Protein AF-A0ABC8K5U0-F1 (afdb_monomer)

pLDDT: mean 81.42, std 15.54, range [37.53, 97.19]

Radius of gyration: 20.58 Å; Cα contacts (8 Å, |Δi|>4): 47; chains: 1; bounding box: 59×32×40 Å

Nearest PDB structures (foldseek):
  5chs-assembly1_A  TM=2.382E-01  e=3.918E+00  Vesicular stomatitis Indiana virus

InterPro domains:
  IPR006966 Peroxin-3 [PTHR28080] (2-128)

Foldseek 3Di:
DDPDDPLPVVCVVDPPPDVPPPPDDDPDPVVVVVVVVVVVVSVVVVCCSPDPLNSVLVVVLVVQLVVVLVVVLVVVDVCVVPDDPVVVVVVVVVCVCQCPDDCVSNPSNVSSVPDPSNVVSVVVVVVPDDD

Organism: Eruca vesicaria subsp. sativa (NCBI:txid29727)

Sequence (131 aa):
MSTGSPHHWIDYLMLPQDPTTTPRDTTTNDDAATVSKLHLLITETREVLTSTEFTNVAEISLKSCTVALVEDMERETSLATGMQLAKLIPQIEKTVPEISAVPDKNRFLQLIRDLPQVQLFFTLLYSNMPL

Secondary structure (DSSP, 8-state):
---S-TTGGGGGTS----TT--------HHHHHHHHHHHHHHHHHHHHHHSHHHHHHHHHHHHHHHHHHHHHHHHHS-GGG---HHHHHHHHHHHHHHHTS-GGG-HHHHHHHT-HHHHHHHHHHHHTS--

Mean predicted aligned error: 9.6 Å

Structure (mmCIF, N/CA/C/O backbone):
data_AF-A0ABC8K5U0-F1
#
_entry.id   AF-A0ABC8K5U0-F1
#
loop_
_atom_site.group_PDB
_atom_site.id
_atom_site.type_symbol
_atom_site.label_atom_id
_atom_site.label_alt_id
_atom_site.label_comp_id
_atom_site.label_asym_id
_atom_site.label_entity_id
_atom_site.label_seq_id
_atom_site.pdbx_PDB_ins_code
_atom_site.Cartn_x
_atom_site.Cartn_y
_atom_site.Cartn_z
_atom_site.occupancy
_atom_site.B_iso_or_equiv
_atom_site.auth_seq_id
_atom_site.auth_comp_id
_atom_site.auth_asym_id
_atom_site.auth_atom_id
_atom_site.pdbx_PDB_model_num
ATOM 1 N N . MET A 1 1 ? -14.202 17.378 -6.016 1.00 37.53 1 MET A N 1
ATOM 2 C CA . MET A 1 1 ? -12.923 18.070 -5.773 1.00 37.53 1 MET A CA 1
ATOM 3 C C . MET A 1 1 ? -11.788 17.099 -6.040 1.00 37.53 1 MET A C 1
ATOM 5 O O . MET A 1 1 ? -11.510 16.278 -5.186 1.00 37.53 1 MET A O 1
ATOM 9 N N . SER A 1 2 ? -11.216 17.142 -7.242 1.00 41.28 2 SER A N 1
ATOM 10 C CA . SER A 1 2 ? -9.817 16.802 -7.535 1.00 41.28 2 SER A CA 1
ATOM 11 C C . SER A 1 2 ? -9.606 17.149 -9.009 1.00 41.28 2 SER A C 1
ATOM 13 O O . SER A 1 2 ? -10.200 16.526 -9.881 1.00 41.28 2 SER A O 1
ATOM 15 N N . THR A 1 3 ? -8.882 18.230 -9.283 1.00 51.44 3 THR A N 1
ATOM 16 C CA . THR A 1 3 ? -8.556 18.705 -10.641 1.00 51.44 3 THR A CA 1
ATOM 17 C C . THR A 1 3 ? -7.107 18.370 -11.011 1.00 51.44 3 THR A C 1
ATOM 19 O O . THR A 1 3 ? -6.526 19.021 -11.872 1.00 51.44 3 THR A O 1
ATOM 22 N N . GLY A 1 4 ? -6.500 17.396 -10.323 1.00 62.81 4 GLY A N 1
ATOM 23 C CA . GLY A 1 4 ? -5.123 16.953 -10.542 1.00 62.81 4 GLY A CA 1
ATOM 24 C C . GLY A 1 4 ? -5.046 15.637 -11.316 1.00 62.81 4 GLY A C 1
ATOM 25 O O . GLY A 1 4 ? -5.999 14.860 -11.327 1.00 62.81 4 GLY A O 1
ATOM 26 N N . SER A 1 5 ? -3.894 15.386 -11.945 1.00 71.38 5 SER A N 1
ATOM 27 C CA . SER A 1 5 ? -3.571 14.090 -12.554 1.00 71.38 5 SER A CA 1
ATOM 28 C C . SER A 1 5 ? -3.783 12.950 -11.541 1.00 71.38 5 SER A C 1
ATOM 30 O O . SER A 1 5 ? -3.365 13.089 -10.383 1.00 71.38 5 SER A O 1
ATOM 32 N N . PRO A 1 6 ? -4.377 11.806 -11.939 1.00 74.06 6 PRO A N 1
ATOM 33 C CA . PRO A 1 6 ? -4.571 10.657 -11.047 1.00 74.06 6 PRO A CA 1
ATOM 34 C C . PRO A 1 6 ? -3.248 10.084 -10.504 1.00 74.06 6 PRO A C 1
ATOM 36 O O . PRO A 1 6 ? -3.256 9.349 -9.523 1.00 74.06 6 PRO A O 1
ATOM 39 N N . HIS A 1 7 ? -2.110 10.476 -11.086 1.00 80.19 7 HIS A N 1
ATOM 40 C CA . HIS A 1 7 ? -0.774 9.985 -10.748 1.00 80.19 7 HIS A CA 1
ATOM 41 C C . HIS A 1 7 ? 0.075 10.951 -9.902 1.00 80.19 7 HIS A C 1
ATOM 43 O O . HIS A 1 7 ? 1.255 10.692 -9.700 1.00 80.19 7 HIS A O 1
ATOM 49 N N . HIS A 1 8 ? -0.489 12.048 -9.379 1.00 83.31 8 HIS A N 1
ATOM 50 C CA . HIS A 1 8 ? 0.255 13.023 -8.553 1.00 83.31 8 HIS A CA 1
ATOM 51 C C . HIS A 1 8 ? 0.918 12.409 -7.306 1.00 83.31 8 HIS A C 1
ATOM 53 O O . HIS A 1 8 ? 1.895 12.942 -6.792 1.00 83.31 8 HIS A O 1
ATOM 59 N N . TRP A 1 9 ? 0.407 11.278 -6.811 1.00 85.38 9 TRP A N 1
ATOM 60 C CA . TRP A 1 9 ? 1.001 10.580 -5.674 1.00 85.38 9 TRP A CA 1
ATOM 61 C C . TRP A 1 9 ? 2.386 9.986 -5.996 1.00 85.38 9 TRP A C 1
ATOM 63 O O . TRP A 1 9 ? 3.186 9.783 -5.085 1.00 85.38 9 TRP A O 1
ATOM 73 N N . ILE A 1 10 ? 2.695 9.748 -7.277 1.00 87.19 10 ILE A N 1
ATOM 74 C CA . ILE A 1 10 ? 3.991 9.216 -7.727 1.00 87.19 10 ILE A CA 1
ATOM 75 C C . ILE A 1 10 ? 5.113 10.224 -7.475 1.00 87.19 10 ILE A C 1
ATOM 77 O O . ILE A 1 10 ? 6.238 9.817 -7.198 1.00 87.19 10 ILE A O 1
ATOM 81 N N . ASP A 1 11 ? 4.814 11.523 -7.483 1.00 86.50 11 ASP A N 1
ATOM 82 C CA . ASP A 1 11 ? 5.807 12.571 -7.224 1.00 86.50 11 ASP A CA 1
ATOM 83 C C . ASP A 1 11 ? 6.310 12.556 -5.766 1.00 86.50 11 ASP A C 1
ATOM 85 O O . ASP A 1 11 ? 7.377 13.092 -5.472 1.00 86.50 11 ASP A O 1
ATOM 89 N N . TYR A 1 12 ? 5.589 11.895 -4.846 1.00 86.88 12 TYR A N 1
ATOM 90 C CA . TYR A 1 12 ? 6.088 11.618 -3.492 1.00 86.88 12 TYR A CA 1
ATOM 91 C C . TYR A 1 12 ? 7.061 10.431 -3.437 1.00 86.88 12 TYR A C 1
ATOM 93 O O . TYR A 1 12 ? 7.810 10.308 -2.470 1.00 86.88 12 TYR A O 1
ATOM 101 N N . LEU A 1 13 ? 7.041 9.545 -4.438 1.00 86.31 13 LEU A N 1
ATOM 102 C CA . LEU A 1 13 ? 7.870 8.334 -4.493 1.00 86.31 13 LEU A CA 1
ATOM 103 C C . LEU A 1 13 ? 9.091 8.498 -5.393 1.00 86.31 13 LEU A C 1
ATOM 105 O O . LEU A 1 13 ? 10.144 7.923 -5.128 1.00 86.31 13 LEU A O 1
ATOM 109 N N . MET A 1 14 ? 8.945 9.260 -6.471 1.00 84.62 14 MET A N 1
ATOM 110 C CA . MET A 1 14 ? 9.976 9.478 -7.471 1.00 84.62 14 MET A CA 1
ATOM 111 C C . MET A 1 14 ? 10.225 10.970 -7.621 1.00 84.62 14 MET A C 1
ATOM 113 O O . MET A 1 14 ? 9.281 11.739 -7.782 1.00 84.62 14 MET A O 1
ATOM 117 N N . LEU A 1 15 ? 11.498 11.378 -7.649 1.00 74.38 15 LEU A N 1
ATOM 118 C CA . LEU A 1 15 ? 11.823 12.762 -7.976 1.00 74.38 15 LEU A CA 1
ATOM 119 C C . LEU A 1 15 ? 11.258 13.113 -9.367 1.00 74.38 15 LEU A C 1
ATOM 121 O O . LEU A 1 15 ? 11.296 12.266 -10.275 1.00 74.38 15 LEU A O 1
ATOM 125 N N . PRO A 1 16 ? 10.756 14.349 -9.558 1.00 64.25 16 PRO A N 1
ATOM 126 C CA . PRO A 1 16 ? 10.416 14.851 -10.878 1.00 64.25 16 PRO A CA 1
ATOM 127 C C . PRO A 1 16 ? 11.622 14.666 -11.793 1.00 64.25 16 PRO A C 1
ATOM 129 O O . PRO A 1 16 ? 12.740 15.048 -11.443 1.00 64.25 16 PRO A O 1
ATOM 132 N N . GLN A 1 17 ? 11.409 14.038 -12.946 1.00 58.59 17 GLN A N 1
ATOM 133 C CA . GLN A 1 17 ? 12.459 13.955 -13.948 1.00 58.59 17 GLN A CA 1
ATOM 134 C C . GLN A 1 17 ? 12.608 15.337 -14.574 1.00 58.59 17 GLN A C 1
ATOM 136 O O . GLN A 1 17 ? 11.926 15.670 -15.539 1.00 58.59 17 GLN A O 1
ATOM 141 N N . ASP A 1 18 ? 13.467 16.165 -13.984 1.00 51.91 18 ASP A N 1
ATOM 142 C CA . ASP A 1 18 ? 13.912 17.379 -14.647 1.00 51.91 18 ASP A CA 1
ATOM 143 C C . ASP A 1 18 ? 14.716 16.960 -15.887 1.00 51.91 18 ASP A C 1
ATOM 145 O O . ASP A 1 18 ? 15.717 16.241 -15.748 1.00 51.91 18 ASP A O 1
ATOM 149 N N . PRO A 1 19 ? 14.347 17.427 -17.096 1.00 51.41 19 PRO A N 1
ATOM 150 C CA . PRO A 1 19 ? 15.038 17.077 -18.339 1.00 51.41 19 PRO A CA 1
ATOM 151 C C . PRO A 1 19 ? 16.492 17.586 -18.387 1.00 51.41 19 PRO A C 1
ATOM 153 O O . PRO A 1 19 ? 17.199 17.352 -19.363 1.00 51.41 19 PRO A O 1
ATOM 156 N N . THR A 1 20 ? 16.951 18.294 -17.351 1.00 45.44 20 THR A N 1
ATOM 157 C CA . THR A 1 20 ? 18.276 18.914 -17.253 1.00 45.44 20 THR A CA 1
ATOM 158 C C . THR A 1 20 ? 19.250 18.176 -16.337 1.00 45.44 20 THR A C 1
ATOM 160 O O . THR A 1 20 ? 20.393 18.611 -16.209 1.00 45.44 20 THR A O 1
ATOM 163 N N . THR A 1 21 ? 18.860 17.059 -15.714 1.00 48.28 21 THR A N 1
ATOM 164 C CA . THR A 1 21 ? 19.779 16.250 -14.889 1.00 48.28 21 THR A CA 1
ATOM 165 C C . THR A 1 21 ? 20.535 15.203 -15.714 1.00 48.28 21 THR A C 1
ATOM 167 O O . THR A 1 21 ? 20.668 14.045 -15.338 1.00 48.28 21 THR A O 1
ATOM 170 N N . THR A 1 22 ? 21.111 15.616 -16.843 1.00 47.38 22 THR A N 1
ATOM 171 C CA . THR A 1 22 ? 22.322 14.958 -17.356 1.00 47.38 22 THR A CA 1
ATOM 172 C C . THR A 1 22 ? 23.459 15.221 -16.364 1.00 47.38 22 THR A C 1
ATOM 174 O O . THR A 1 22 ? 23.750 16.398 -16.119 1.00 47.38 22 THR A O 1
ATOM 177 N N . PRO A 1 23 ? 24.132 14.200 -15.797 1.00 46.66 23 PRO A N 1
ATOM 178 C CA . PRO A 1 23 ? 25.333 14.431 -15.012 1.00 46.66 23 PRO A CA 1
ATOM 179 C C . PRO A 1 23 ? 26.394 15.030 -15.931 1.00 46.66 23 PRO A C 1
ATOM 181 O O . PRO A 1 23 ? 26.886 14.398 -16.865 1.00 46.66 23 PRO A O 1
ATOM 184 N N . ARG A 1 24 ? 26.688 16.302 -15.686 1.00 49.97 24 ARG A N 1
ATOM 185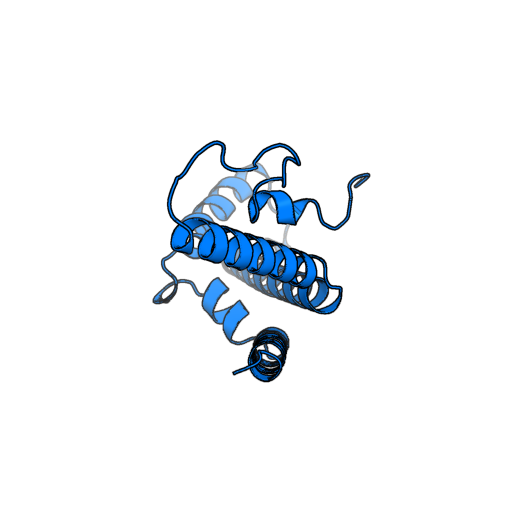 C CA . ARG A 1 24 ? 27.837 17.000 -16.236 1.00 49.97 24 ARG A CA 1
ATOM 186 C C . ARG A 1 24 ? 29.091 16.359 -15.637 1.00 49.97 24 ARG A C 1
ATOM 188 O O . ARG A 1 24 ? 29.247 16.369 -14.423 1.00 49.97 24 ARG A O 1
ATOM 195 N N . ASP A 1 25 ? 29.945 15.836 -16.511 1.00 48.66 25 ASP A N 1
ATOM 196 C CA . ASP A 1 25 ? 31.333 15.433 -16.263 1.00 48.66 25 ASP A CA 1
ATOM 197 C C . ASP A 1 25 ? 31.582 14.353 -15.189 1.00 48.66 25 ASP A C 1
ATOM 199 O O . ASP A 1 25 ? 31.978 14.653 -14.066 1.00 48.66 25 ASP A O 1
ATOM 203 N N . THR A 1 26 ? 31.532 13.075 -15.579 1.00 42.22 26 THR A N 1
ATOM 204 C CA . THR A 1 26 ? 32.428 12.055 -15.002 1.00 42.22 26 THR A CA 1
ATOM 205 C C . THR A 1 26 ? 33.062 11.215 -16.106 1.00 42.22 26 THR A C 1
ATOM 207 O O . THR A 1 26 ? 32.462 10.351 -16.740 1.00 42.22 26 THR A O 1
ATOM 210 N N . THR A 1 27 ? 34.330 11.515 -16.354 1.00 50.78 27 THR A N 1
ATOM 211 C CA . THR A 1 27 ? 35.279 10.702 -17.107 1.00 50.78 27 THR A CA 1
ATOM 212 C C . THR A 1 27 ? 35.408 9.314 -16.472 1.00 50.78 27 THR A C 1
ATOM 214 O O . THR A 1 27 ? 36.133 9.195 -15.490 1.00 50.78 27 THR A O 1
ATOM 217 N N . THR A 1 28 ? 34.715 8.300 -17.006 1.00 52.09 28 THR A N 1
ATOM 218 C CA . THR A 1 28 ? 35.082 6.861 -17.094 1.00 52.09 28 THR A CA 1
ATOM 219 C C . THR A 1 28 ? 33.925 6.120 -17.792 1.00 52.09 28 THR A C 1
ATOM 221 O O . THR A 1 28 ? 32.771 6.265 -17.404 1.00 52.09 28 THR A O 1
ATOM 224 N N . ASN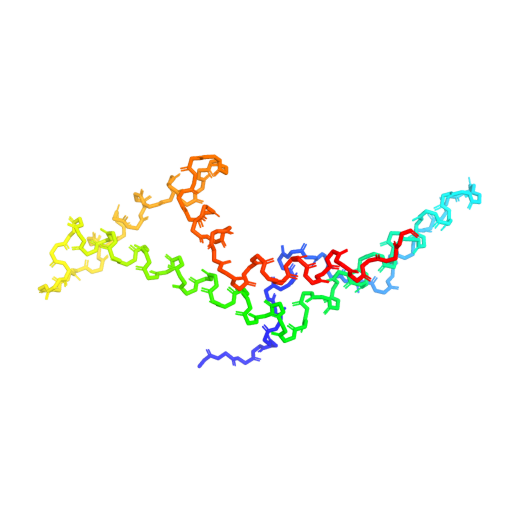 A 1 29 ? 34.199 5.343 -18.849 1.00 57.50 29 ASN A N 1
ATOM 225 C CA . ASN A 1 29 ? 33.167 4.685 -19.678 1.00 57.50 29 ASN A CA 1
ATOM 226 C C . ASN A 1 29 ? 32.202 3.763 -18.894 1.00 57.50 29 ASN A C 1
ATOM 228 O O . ASN A 1 29 ? 31.048 3.618 -19.298 1.00 57.50 29 ASN A O 1
ATOM 232 N N . ASP A 1 30 ? 32.646 3.169 -17.782 1.00 58.59 30 ASP A N 1
ATOM 233 C CA . ASP A 1 30 ? 31.809 2.302 -16.936 1.00 58.59 30 ASP A CA 1
ATOM 234 C C . ASP A 1 30 ? 30.753 3.084 -16.135 1.00 58.59 30 ASP A C 1
ATOM 236 O O . ASP A 1 30 ? 29.633 2.597 -15.934 1.00 58.59 30 ASP A O 1
ATOM 240 N N . ASP A 1 31 ? 31.052 4.326 -15.749 1.00 61.03 31 ASP A N 1
ATOM 241 C CA . ASP A 1 31 ? 30.114 5.184 -15.020 1.00 61.03 31 ASP A CA 1
ATOM 242 C C . ASP A 1 31 ? 28.981 5.654 -15.940 1.00 61.03 31 ASP A C 1
ATOM 244 O O . ASP A 1 31 ? 27.816 5.666 -15.544 1.00 61.03 31 ASP A O 1
ATOM 248 N N . ALA A 1 32 ? 29.286 5.944 -17.208 1.00 62.91 32 ALA A N 1
ATOM 249 C CA . ALA A 1 32 ? 28.287 6.337 -18.203 1.00 62.91 32 ALA A CA 1
ATOM 250 C C . ALA A 1 32 ? 27.290 5.204 -18.516 1.00 62.91 32 ALA A C 1
ATOM 252 O O . ALA A 1 32 ? 26.080 5.436 -18.595 1.00 62.91 32 ALA A O 1
ATOM 253 N N . ALA A 1 33 ? 27.775 3.964 -18.646 1.00 67.75 33 ALA A N 1
ATOM 254 C CA . ALA A 1 33 ? 26.920 2.795 -18.859 1.00 67.75 33 ALA A CA 1
ATOM 255 C C . ALA A 1 33 ? 26.037 2.496 -17.634 1.00 67.75 33 ALA A C 1
ATOM 257 O O . ALA A 1 33 ? 24.866 2.137 -17.779 1.00 67.75 33 ALA A O 1
ATOM 258 N N . THR A 1 34 ? 26.576 2.679 -16.427 1.00 71.31 34 THR A N 1
ATOM 259 C CA . THR A 1 34 ? 25.841 2.486 -15.168 1.00 71.31 34 THR A CA 1
ATOM 260 C C . THR A 1 34 ? 24.752 3.543 -14.982 1.00 71.31 34 THR A C 1
ATOM 262 O O . THR A 1 34 ? 23.614 3.199 -14.658 1.00 71.31 34 THR A O 1
ATOM 265 N N . VAL A 1 35 ? 25.055 4.812 -15.271 1.00 73.00 35 VAL A N 1
ATOM 266 C CA . VAL A 1 35 ? 24.078 5.915 -15.266 1.00 73.00 35 VAL A CA 1
ATOM 267 C C . VAL A 1 35 ? 22.957 5.664 -16.278 1.00 73.00 35 VAL A C 1
ATOM 269 O O . VAL A 1 35 ? 21.786 5.869 -15.959 1.00 73.00 35 VAL A O 1
ATOM 272 N N . SER A 1 36 ? 23.285 5.159 -17.472 1.00 78.75 36 SER A N 1
ATOM 273 C CA . SER A 1 36 ? 22.286 4.827 -18.495 1.00 78.75 36 SER A CA 1
ATOM 274 C C . SER A 1 36 ? 21.345 3.698 -18.055 1.00 78.75 36 SER A C 1
ATOM 276 O O . SER A 1 36 ? 20.132 3.818 -18.230 1.00 78.75 36 SER A O 1
ATOM 278 N N . LYS A 1 37 ? 21.870 2.642 -17.419 1.00 83.31 37 LYS A N 1
ATOM 279 C CA . LYS A 1 37 ? 21.048 1.559 -16.852 1.00 83.31 37 LYS A CA 1
ATOM 280 C C . LYS A 1 37 ? 20.159 2.057 -15.714 1.00 83.31 37 LYS A C 1
ATOM 282 O O . LYS A 1 37 ? 18.976 1.746 -15.697 1.00 83.31 37 LYS A O 1
ATOM 287 N N . LEU A 1 38 ? 20.690 2.870 -14.800 1.00 84.81 38 LEU A N 1
ATOM 288 C CA . LEU A 1 38 ? 19.897 3.460 -13.719 1.00 84.81 38 LEU A CA 1
ATOM 289 C C . LEU A 1 38 ? 18.743 4.313 -14.265 1.00 84.81 38 LEU A C 1
ATOM 291 O O . LEU A 1 38 ? 17.621 4.208 -13.779 1.00 84.81 38 LEU A O 1
ATOM 295 N N . HIS A 1 39 ? 18.999 5.121 -15.296 1.00 84.94 39 HIS A N 1
ATOM 296 C CA . HIS A 1 39 ? 17.958 5.917 -15.944 1.00 84.94 39 HIS A CA 1
ATOM 297 C C . HIS A 1 39 ? 16.859 5.038 -16.558 1.00 84.94 39 HIS A C 1
ATOM 299 O O . HIS A 1 39 ? 15.674 5.359 -16.436 1.00 84.94 39 HIS A O 1
ATOM 305 N N . LEU A 1 40 ? 17.236 3.919 -17.185 1.00 86.81 40 LEU A N 1
ATOM 306 C CA . LEU A 1 40 ? 16.281 2.942 -17.706 1.00 86.81 40 LEU A CA 1
ATOM 307 C C . LEU A 1 40 ? 15.423 2.348 -16.581 1.00 86.81 40 LEU A C 1
ATOM 309 O O . LEU A 1 40 ? 14.204 2.433 -16.668 1.00 86.81 40 LEU A O 1
ATOM 313 N N . LEU A 1 41 ? 16.031 1.871 -15.487 1.00 88.38 41 LEU A N 1
ATOM 314 C CA . LEU A 1 41 ? 15.287 1.346 -14.332 1.00 88.38 41 LEU A CA 1
ATOM 315 C C . LEU A 1 41 ? 14.319 2.377 -13.738 1.00 88.38 41 LEU A C 1
ATOM 317 O O . LEU A 1 41 ? 13.198 2.033 -13.373 1.00 88.38 41 LEU A O 1
ATOM 321 N N . ILE A 1 42 ? 14.732 3.644 -13.632 1.00 88.75 42 ILE A N 1
ATOM 322 C CA . ILE A 1 42 ? 13.863 4.727 -13.151 1.00 88.75 42 ILE A CA 1
ATOM 323 C C . ILE A 1 42 ? 12.681 4.925 -14.110 1.00 88.75 42 ILE A C 1
ATOM 325 O O . ILE A 1 42 ? 11.551 5.103 -13.659 1.00 88.75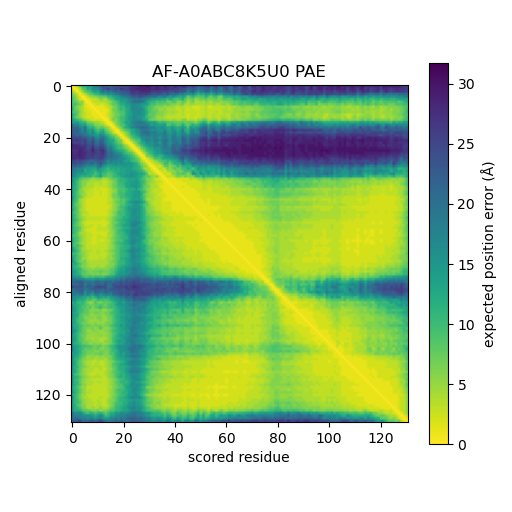 42 ILE A O 1
ATOM 329 N N . THR A 1 43 ? 12.923 4.865 -15.420 1.00 88.62 43 THR A N 1
ATOM 330 C CA . THR A 1 43 ? 11.874 5.007 -16.440 1.00 88.62 43 THR A CA 1
ATOM 331 C C . THR A 1 43 ? 10.881 3.846 -16.370 1.00 88.62 43 THR A C 1
ATOM 333 O O . THR A 1 43 ? 9.686 4.085 -16.217 1.00 88.62 43 THR A O 1
ATOM 336 N N . GLU A 1 44 ? 11.367 2.603 -16.365 1.00 90.00 44 GLU A N 1
ATOM 337 C CA . GLU A 1 44 ? 10.543 1.391 -16.242 1.00 90.00 44 GLU A CA 1
ATOM 338 C C . GLU A 1 44 ? 9.757 1.375 -14.923 1.00 90.00 44 GLU A C 1
ATOM 340 O O . GLU A 1 44 ? 8.566 1.074 -14.898 1.00 90.00 44 GLU A O 1
ATOM 345 N N . THR A 1 45 ? 10.385 1.782 -13.815 1.00 91.25 45 THR A N 1
ATOM 346 C CA . THR A 1 45 ? 9.698 1.906 -12.520 1.00 91.25 45 THR A CA 1
ATOM 347 C C . THR A 1 45 ? 8.558 2.914 -12.605 1.00 91.25 45 THR A C 1
ATOM 349 O O . THR A 1 45 ? 7.467 2.649 -12.103 1.00 91.25 45 THR A O 1
ATOM 352 N N . ARG A 1 46 ? 8.776 4.063 -13.258 1.00 90.88 46 ARG A N 1
ATOM 353 C CA . ARG A 1 46 ? 7.724 5.067 -13.444 1.00 90.88 46 ARG A CA 1
ATOM 354 C C . ARG A 1 46 ? 6.563 4.508 -14.261 1.00 90.88 46 ARG A C 1
ATOM 356 O O . ARG A 1 46 ? 5.425 4.736 -13.869 1.00 90.88 46 ARG A O 1
ATOM 363 N N . GLU A 1 47 ? 6.840 3.769 -15.334 1.00 91.12 47 GLU A N 1
ATOM 364 C CA . GLU A 1 47 ? 5.814 3.107 -16.155 1.00 91.12 47 GLU A CA 1
ATOM 365 C C . GLU A 1 47 ? 4.999 2.091 -15.348 1.00 91.12 47 GLU A C 1
ATOM 367 O O . GLU A 1 47 ? 3.771 2.057 -15.440 1.00 91.12 47 GLU A O 1
ATOM 372 N N . VAL A 1 48 ? 5.660 1.303 -14.496 1.00 92.88 48 VAL A N 1
ATOM 373 C CA . VAL A 1 48 ? 4.975 0.375 -13.591 1.00 92.88 48 VAL A CA 1
ATOM 374 C C . VAL A 1 48 ? 4.096 1.138 -12.600 1.00 92.88 48 VAL A C 1
ATOM 376 O O . VAL A 1 48 ? 2.934 0.777 -12.428 1.00 92.88 48 VAL A O 1
ATOM 379 N N . LEU A 1 49 ? 4.595 2.210 -11.979 1.00 92.19 49 LEU A N 1
ATOM 380 C CA . LEU A 1 49 ? 3.830 2.996 -11.002 1.00 92.19 49 LEU A CA 1
ATOM 381 C C . LEU A 1 49 ? 2.639 3.744 -11.624 1.00 92.19 49 LEU A C 1
ATOM 383 O O . LEU A 1 49 ? 1.630 3.938 -10.946 1.00 92.19 49 LEU A O 1
ATOM 387 N N . THR A 1 50 ? 2.724 4.156 -12.895 1.00 91.25 50 THR A N 1
ATOM 388 C CA . THR A 1 50 ? 1.606 4.778 -13.629 1.00 91.25 50 THR A CA 1
ATOM 389 C C . THR A 1 50 ? 0.663 3.764 -14.276 1.00 91.25 50 THR A C 1
ATOM 391 O O . THR A 1 50 ? -0.397 4.159 -14.768 1.00 91.25 50 THR A O 1
ATOM 394 N N . SER A 1 51 ? 1.006 2.473 -14.279 1.00 92.69 51 SER A N 1
ATOM 395 C CA . SER A 1 51 ? 0.166 1.424 -14.862 1.00 92.69 51 SER A CA 1
ATOM 396 C C . SER A 1 51 ? -1.191 1.314 -14.161 1.00 92.69 51 SER A C 1
ATOM 398 O O . SER A 1 51 ? -1.345 1.606 -12.966 1.00 92.69 51 SER A O 1
ATOM 400 N N . THR A 1 52 ? -2.198 0.864 -14.911 1.00 92.56 52 THR A N 1
ATOM 401 C CA . THR A 1 52 ? -3.544 0.641 -14.360 1.00 92.56 52 THR A CA 1
ATOM 402 C C . THR A 1 52 ? -3.520 -0.513 -13.360 1.00 92.56 52 THR A C 1
ATOM 404 O O . THR A 1 52 ? -4.176 -0.461 -12.322 1.00 92.56 52 THR A O 1
ATOM 407 N N . GLU A 1 53 ? -2.714 -1.531 -13.640 1.00 93.50 53 GLU A N 1
ATOM 408 C CA . GLU A 1 53 ? -2.503 -2.708 -12.810 1.00 93.50 53 GLU A CA 1
ATOM 409 C C . GLU A 1 53 ? -1.968 -2.315 -11.431 1.00 93.50 53 GLU A C 1
ATOM 411 O O . GLU A 1 53 ? -2.575 -2.676 -10.420 1.00 93.50 53 GLU A O 1
ATOM 416 N N . PHE A 1 54 ? -0.887 -1.529 -11.374 1.00 93.62 54 PHE A N 1
ATOM 417 C CA . PHE A 1 54 ? -0.338 -1.068 -10.099 1.00 93.62 54 PHE A CA 1
ATOM 418 C C . PHE A 1 54 ? -1.284 -0.099 -9.390 1.00 93.62 54 PHE A C 1
ATOM 420 O O . PHE A 1 54 ? -1.496 -0.229 -8.185 1.00 93.62 54 PHE A O 1
ATOM 427 N N . THR A 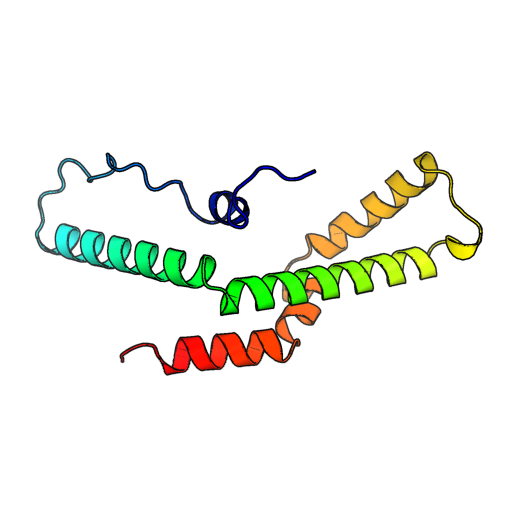1 55 ? -1.897 0.837 -10.123 1.00 92.44 55 THR A N 1
ATOM 428 C CA . THR A 1 55 ? -2.839 1.808 -9.542 1.00 92.44 55 THR A CA 1
ATOM 429 C C . THR A 1 55 ? -4.011 1.100 -8.855 1.00 92.44 55 THR A C 1
ATOM 431 O O . THR A 1 55 ? -4.342 1.429 -7.716 1.00 92.44 55 THR A O 1
ATOM 434 N N . ASN A 1 56 ? -4.577 0.066 -9.484 1.00 93.62 56 ASN A N 1
ATOM 435 C CA . ASN A 1 56 ? -5.643 -0.746 -8.892 1.00 93.62 56 ASN A CA 1
ATOM 436 C C . ASN A 1 56 ? -5.176 -1.471 -7.621 1.00 93.62 56 ASN A C 1
ATOM 438 O O . ASN A 1 56 ? -5.895 -1.508 -6.622 1.00 93.62 56 ASN A O 1
ATOM 442 N N . VAL A 1 57 ? -3.969 -2.044 -7.635 1.00 95.75 57 VAL A N 1
ATOM 443 C CA . VAL A 1 57 ? -3.393 -2.725 -6.464 1.00 95.75 57 VAL A CA 1
ATOM 444 C C . VAL A 1 57 ? -3.161 -1.741 -5.316 1.00 95.75 57 VAL A C 1
ATOM 446 O O . VAL A 1 57 ? -3.495 -2.053 -4.169 1.00 95.75 57 VAL A O 1
ATOM 449 N N . ALA A 1 58 ? -2.643 -0.548 -5.610 1.00 93.56 58 ALA A N 1
ATOM 450 C CA . ALA A 1 58 ? -2.434 0.512 -4.630 1.00 93.56 58 ALA A CA 1
ATOM 451 C C . ALA A 1 58 ? -3.762 0.989 -4.019 1.00 93.56 58 ALA A C 1
ATOM 453 O O . ALA A 1 58 ? -3.865 1.116 -2.798 1.00 93.56 58 ALA A O 1
ATOM 454 N N . GLU A 1 59 ? -4.801 1.177 -4.837 1.00 94.00 59 GLU A N 1
ATOM 455 C CA . GLU A 1 59 ? -6.135 1.571 -4.371 1.00 94.00 59 GLU A CA 1
ATOM 456 C C . GLU A 1 59 ? -6.764 0.502 -3.465 1.00 94.00 59 GLU A C 1
ATOM 458 O O . GLU A 1 59 ? -7.250 0.818 -2.375 1.00 94.00 59 GLU A O 1
ATOM 463 N N . ILE A 1 60 ? -6.708 -0.773 -3.865 1.00 95.94 60 ILE A N 1
ATOM 464 C CA . ILE A 1 60 ? -7.208 -1.896 -3.055 1.00 95.94 60 ILE A CA 1
ATOM 465 C C . ILE A 1 60 ? -6.459 -1.973 -1.721 1.00 95.94 60 ILE A C 1
ATOM 467 O O . ILE A 1 60 ? -7.085 -2.144 -0.672 1.00 95.94 60 ILE A O 1
ATOM 471 N N . SER A 1 61 ? -5.137 -1.804 -1.751 1.00 96.19 61 SER A N 1
ATOM 472 C CA . SER A 1 61 ? -4.286 -1.820 -0.557 1.00 96.19 61 SER A CA 1
ATOM 473 C C . SER A 1 61 ? -4.656 -0.695 0.409 1.00 96.19 61 SER A C 1
ATOM 475 O O . SER A 1 61 ? -4.898 -0.944 1.591 1.00 96.19 61 SER A O 1
ATOM 477 N N . LEU A 1 62 ? -4.789 0.535 -0.095 1.00 94.50 62 LEU A N 1
ATOM 478 C CA . LEU A 1 62 ? -5.161 1.695 0.714 1.00 94.50 62 LEU A CA 1
ATOM 479 C C . LEU A 1 62 ? -6.574 1.558 1.293 1.00 94.50 62 LEU A C 1
ATOM 481 O O . LEU A 1 62 ? -6.803 1.872 2.465 1.00 94.50 62 LEU A O 1
ATOM 485 N N . LYS A 1 63 ? -7.518 1.051 0.495 1.00 95.62 63 LYS A N 1
ATOM 486 C CA . LYS A 1 63 ? -8.886 0.783 0.943 1.00 95.62 63 LYS A CA 1
ATOM 487 C C . LYS A 1 63 ? -8.909 -0.259 2.058 1.00 95.62 63 LYS A C 1
ATOM 489 O O . LYS A 1 63 ? -9.590 -0.039 3.054 1.00 95.62 63 LYS A O 1
ATOM 494 N N . SER A 1 64 ? -8.151 -1.346 1.917 1.00 95.88 64 SER A N 1
ATOM 495 C CA . SER A 1 64 ? -8.036 -2.394 2.938 1.00 95.88 64 SER A CA 1
ATOM 496 C C . SER A 1 64 ? -7.531 -1.827 4.269 1.00 95.88 64 SER A C 1
ATOM 498 O O . SER A 1 64 ? -8.166 -2.016 5.307 1.00 95.88 64 SER A O 1
ATOM 500 N N . CYS A 1 65 ? -6.458 -1.028 4.235 1.00 94.06 65 CYS A N 1
ATOM 501 C CA . CYS A 1 65 ? -5.934 -0.358 5.428 1.00 94.06 65 CYS A CA 1
ATOM 502 C C . CYS A 1 65 ? -6.935 0.619 6.048 1.00 94.06 65 CYS A C 1
ATOM 504 O O . CYS A 1 65 ? -7.068 0.665 7.267 1.00 94.06 65 CYS A O 1
ATOM 506 N N . THR A 1 66 ? -7.650 1.384 5.220 1.00 93.06 66 THR A N 1
ATOM 507 C CA . THR A 1 66 ? -8.646 2.353 5.696 1.00 93.06 66 THR A CA 1
ATOM 508 C C . THR A 1 66 ? -9.819 1.651 6.376 1.00 93.06 66 THR A C 1
ATOM 510 O O . THR A 1 66 ? -10.253 2.093 7.435 1.00 93.06 66 THR A O 1
ATOM 513 N N . VAL A 1 67 ? -10.310 0.544 5.808 1.00 94.31 67 VAL A N 1
ATOM 514 C CA . VAL A 1 67 ? -11.362 -0.277 6.428 1.00 94.31 67 VAL A CA 1
ATOM 515 C C . VAL A 1 67 ? -10.892 -0.807 7.780 1.00 94.31 67 VAL A C 1
ATOM 517 O O . VAL A 1 67 ? -11.574 -0.585 8.775 1.00 94.31 67 VAL A O 1
ATOM 520 N N . ALA A 1 68 ? -9.701 -1.411 7.842 1.00 92.69 68 ALA A N 1
ATOM 521 C CA . ALA A 1 68 ? -9.148 -1.924 9.094 1.00 92.69 68 ALA A CA 1
ATOM 522 C C . ALA A 1 68 ? -9.009 -0.823 10.162 1.00 92.69 68 ALA A C 1
ATOM 524 O O . ALA A 1 68 ? -9.430 -1.011 11.301 1.00 92.69 68 ALA A O 1
ATOM 525 N N . LEU A 1 69 ? -8.492 0.348 9.775 1.00 91.06 69 LEU A N 1
ATOM 526 C CA . LEU A 1 69 ? -8.338 1.497 10.666 1.00 91.06 69 LEU A CA 1
ATOM 527 C C . LEU A 1 69 ? -9.684 1.979 11.226 1.00 91.06 69 LEU A C 1
ATOM 529 O O . LEU A 1 69 ? -9.797 2.237 12.422 1.00 91.06 69 LEU A O 1
ATOM 533 N N . VAL A 1 70 ? -10.709 2.093 10.376 1.00 88.88 70 VAL A N 1
ATOM 534 C CA . VAL A 1 70 ? -12.050 2.521 10.801 1.00 88.88 70 VAL A CA 1
ATOM 535 C C . VAL A 1 70 ? -12.670 1.502 11.753 1.00 88.88 70 VAL A C 1
ATOM 537 O O . VAL A 1 70 ? -13.192 1.896 12.793 1.00 88.88 70 VAL A O 1
ATOM 540 N N . GLU A 1 71 ? -12.562 0.206 11.454 1.00 89.25 71 GLU A N 1
ATOM 541 C CA . GLU A 1 71 ? -13.069 -0.847 12.338 1.00 89.25 71 GLU A CA 1
ATOM 542 C C . GLU A 1 71 ? -12.404 -0.823 13.721 1.00 89.25 71 GLU A C 1
ATOM 544 O O . GLU A 1 71 ? -13.063 -1.068 14.732 1.00 89.25 71 GLU A O 1
ATOM 549 N N . ASP A 1 72 ? -11.105 -0.524 13.798 1.00 85.56 72 ASP A N 1
ATOM 550 C CA . ASP A 1 72 ? -10.411 -0.398 15.082 1.00 85.56 72 ASP A CA 1
ATOM 551 C C . ASP A 1 72 ? -10.906 0.812 15.873 1.00 85.56 72 ASP A C 1
ATOM 553 O O . ASP A 1 72 ? -11.204 0.700 17.064 1.00 85.56 72 ASP A O 1
ATOM 557 N N . MET A 1 73 ? -11.076 1.950 15.199 1.00 83.56 73 MET A N 1
ATOM 558 C CA . MET A 1 73 ? -11.621 3.152 15.823 1.00 83.56 73 MET A CA 1
ATOM 559 C C . MET A 1 73 ? -13.051 2.919 16.334 1.00 83.56 73 MET A C 1
ATOM 561 O O . MET A 1 73 ? -13.376 3.349 17.442 1.00 83.56 73 MET A O 1
ATOM 565 N N . GLU A 1 74 ? -13.898 2.210 15.581 1.00 83.31 74 GLU A N 1
ATOM 566 C CA . GLU A 1 74 ? -15.263 1.834 15.989 1.00 83.31 74 GLU A CA 1
ATOM 567 C C . GLU A 1 74 ? -15.301 0.840 17.155 1.00 83.31 74 GLU A C 1
ATOM 569 O O . GLU A 1 74 ? -16.247 0.849 17.943 1.00 83.31 74 GLU A O 1
ATOM 574 N N . ARG A 1 75 ? -14.282 -0.013 17.302 1.00 80.12 75 ARG A N 1
ATOM 575 C CA . ARG A 1 75 ? -14.168 -0.908 18.463 1.00 80.12 75 ARG A CA 1
ATOM 576 C C . ARG A 1 75 ? -13.736 -0.159 19.720 1.00 80.12 75 ARG A C 1
ATOM 578 O O . ARG A 1 75 ? -14.232 -0.452 20.806 1.00 80.12 75 ARG A O 1
ATOM 585 N N . GLU A 1 76 ? -12.832 0.806 19.587 1.00 72.31 76 GLU A N 1
ATOM 586 C CA . GLU A 1 76 ? -12.322 1.589 20.720 1.00 72.31 76 GLU A CA 1
ATOM 587 C C . GLU A 1 76 ? -13.271 2.696 21.177 1.00 72.31 76 GLU A C 1
ATOM 589 O O . GLU A 1 76 ? -13.209 3.159 22.321 1.00 72.31 76 GLU A O 1
ATOM 594 N N . THR A 1 77 ? -14.156 3.144 20.293 1.00 68.00 77 THR A N 1
ATOM 595 C CA . THR A 1 77 ? -15.052 4.259 20.566 1.00 68.00 77 THR A CA 1
ATOM 596 C C . THR A 1 77 ? -16.463 3.929 20.125 1.00 68.00 77 THR A C 1
ATOM 598 O O . THR A 1 77 ? -16.677 3.348 19.074 1.00 68.00 77 THR A O 1
ATOM 601 N N . SER A 1 78 ? -17.466 4.344 20.901 1.00 67.69 78 SER A N 1
ATOM 602 C CA . SER A 1 78 ? -18.882 4.203 20.536 1.00 67.69 78 SER A CA 1
ATOM 603 C C . SER A 1 78 ? -19.280 5.165 19.396 1.00 67.69 78 SER A C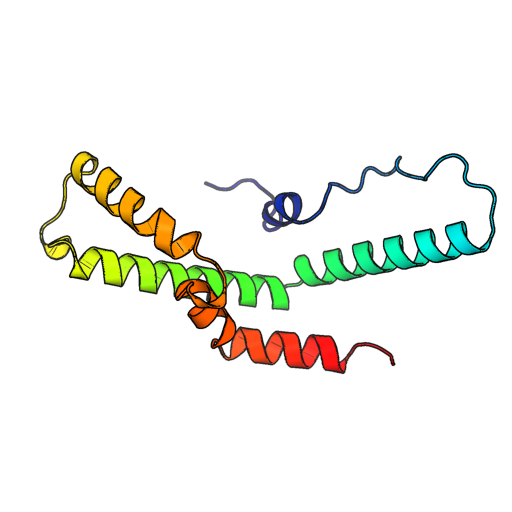 1
ATOM 605 O O . SER A 1 78 ? -20.219 5.953 19.538 1.00 67.69 78 SER A O 1
ATOM 607 N N . LEU A 1 79 ? -18.539 5.146 18.281 1.00 64.56 79 LEU A N 1
ATOM 608 C CA . LEU A 1 79 ? -18.745 5.961 17.079 1.00 64.56 79 LEU A CA 1
ATOM 609 C C . LEU A 1 79 ? -20.147 5.778 16.495 1.00 64.56 79 LEU A C 1
ATOM 611 O O . LEU A 1 79 ? -20.682 6.716 15.909 1.00 64.56 79 LEU A O 1
ATOM 615 N N . ALA A 1 80 ? -20.774 4.624 16.748 1.00 64.06 80 ALA A N 1
ATOM 616 C CA . ALA A 1 80 ? -22.144 4.308 16.352 1.00 64.06 80 ALA A CA 1
ATOM 617 C C . ALA A 1 80 ? -23.190 5.339 16.828 1.00 64.06 80 ALA A C 1
ATOM 619 O O . ALA A 1 80 ? -24.232 5.484 16.193 1.00 64.06 80 ALA A O 1
ATOM 620 N N . THR A 1 81 ? -22.920 6.086 17.906 1.00 68.38 81 THR A N 1
ATOM 621 C CA . THR A 1 81 ? -23.848 7.097 18.453 1.00 68.38 81 THR A CA 1
ATOM 622 C C . THR A 1 81 ? -23.458 8.538 18.083 1.00 68.38 81 THR A C 1
ATOM 624 O O . THR A 1 81 ? -24.096 9.490 18.530 1.00 68.38 81 THR A O 1
ATOM 627 N N . GLY A 1 82 ? -22.425 8.712 17.250 1.00 70.88 82 GLY A N 1
ATOM 628 C CA . GLY A 1 82 ? -21.865 10.010 16.872 1.00 70.88 82 GLY A CA 1
ATOM 629 C C . GLY A 1 82 ? -20.864 10.553 17.901 1.00 70.88 82 GLY A C 1
ATOM 630 O O . GLY A 1 82 ? -21.119 10.586 19.104 1.00 70.88 82 GLY A O 1
ATOM 631 N N . MET A 1 83 ? -19.702 11.012 17.426 1.00 80.38 83 MET A N 1
ATOM 632 C CA . MET A 1 83 ? -18.631 11.588 18.247 1.00 80.38 83 MET A CA 1
ATOM 633 C C . MET A 1 83 ? -18.319 13.022 17.796 1.00 80.38 83 MET A C 1
ATOM 635 O O . MET A 1 83 ? -18.281 13.322 16.606 1.00 80.38 83 MET A O 1
ATOM 639 N N . GLN A 1 84 ? -18.063 13.922 18.751 1.00 83.75 84 GLN A N 1
ATOM 640 C CA . GLN A 1 84 ? -17.571 15.269 18.446 1.00 83.75 84 GLN A CA 1
ATOM 641 C C . GLN A 1 84 ? -16.170 15.195 17.830 1.00 83.75 84 GLN A C 1
ATOM 643 O O . GLN A 1 84 ? -15.295 14.536 18.387 1.00 83.75 84 GLN A O 1
ATOM 648 N N . LEU A 1 85 ? -15.922 15.947 16.755 1.00 84.56 85 LEU A N 1
ATOM 649 C CA . LEU A 1 85 ? -14.639 15.938 16.041 1.00 84.56 85 LEU A CA 1
ATOM 650 C C . LEU A 1 85 ? -13.431 16.223 16.955 1.00 84.56 85 LEU A C 1
ATOM 652 O O . LEU A 1 85 ? -12.391 15.587 16.822 1.00 84.56 85 LEU A O 1
ATOM 656 N N . ALA A 1 86 ? -13.586 17.101 17.952 1.00 87.69 86 ALA A N 1
ATOM 657 C CA . ALA A 1 86 ? -12.539 17.390 18.937 1.00 87.69 86 ALA A CA 1
ATOM 658 C C . ALA A 1 86 ? -12.108 16.159 19.761 1.00 87.69 86 ALA A C 1
ATOM 660 O O . ALA A 1 86 ? -10.966 16.083 20.200 1.00 87.69 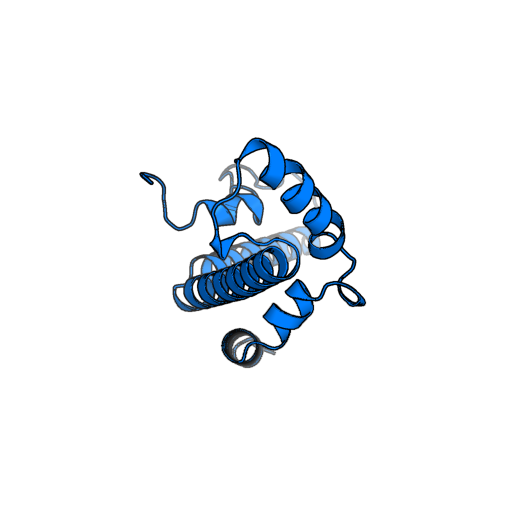86 ALA A O 1
ATOM 661 N N . LYS A 1 87 ? -13.004 15.182 19.958 1.00 84.81 87 LYS A N 1
ATOM 662 C CA . LYS A 1 87 ? -12.705 13.911 20.638 1.00 84.81 87 LYS A CA 1
ATOM 663 C C . LYS A 1 87 ? -12.136 12.850 19.697 1.00 84.81 87 LYS A C 1
ATOM 665 O O . LYS A 1 87 ? -11.590 11.868 20.187 1.00 84.81 87 LYS A O 1
ATOM 670 N N . LEU A 1 88 ? -12.252 13.052 18.383 1.00 84.62 88 LEU A N 1
ATOM 671 C CA . LEU A 1 88 ? -11.713 12.153 17.366 1.00 84.62 88 LEU A CA 1
ATOM 672 C C . LEU A 1 88 ? -10.207 12.362 17.172 1.00 84.62 88 LEU A C 1
ATOM 674 O O . LEU A 1 88 ? -9.482 11.388 17.005 1.00 84.62 88 LEU A O 1
ATOM 678 N N . ILE A 1 89 ? -9.732 13.612 17.247 1.00 86.62 89 ILE A N 1
ATOM 679 C CA . ILE A 1 89 ? -8.313 13.957 17.043 1.00 86.62 89 ILE A CA 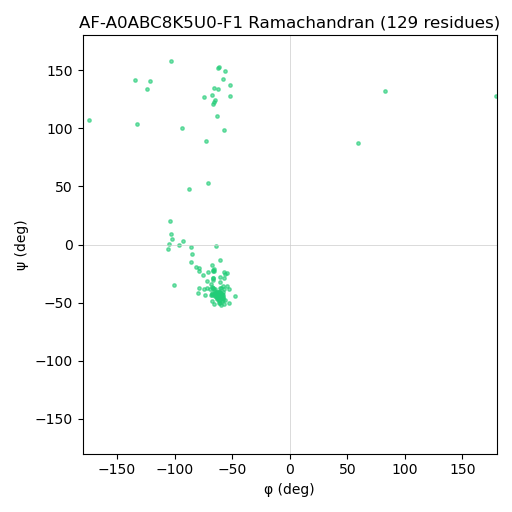1
ATOM 680 C C . ILE A 1 89 ? -7.381 13.119 17.941 1.00 86.62 89 ILE A C 1
ATOM 682 O O . ILE A 1 89 ? -6.484 12.479 17.394 1.00 86.62 89 ILE A O 1
ATOM 686 N N . PRO A 1 90 ? -7.610 13.010 19.268 1.00 87.31 90 PRO A N 1
ATOM 687 C CA . PRO A 1 90 ? -6.753 12.191 20.128 1.00 87.31 90 PRO A CA 1
ATOM 688 C C . PRO A 1 90 ? -6.820 10.691 19.821 1.00 87.31 90 PRO A C 1
ATOM 690 O O . PRO A 1 90 ? -5.910 9.957 20.184 1.00 87.31 90 PRO A O 1
ATOM 693 N N . GLN A 1 91 ? -7.898 10.206 19.196 1.00 84.50 91 GLN A N 1
ATOM 694 C CA . GLN A 1 91 ? -8.011 8.795 18.810 1.00 84.50 91 GLN A CA 1
ATOM 695 C C . GLN A 1 91 ? -7.233 8.524 17.528 1.00 84.50 91 GLN A C 1
ATOM 697 O O . GLN A 1 91 ? -6.501 7.547 17.462 1.00 84.50 91 GLN A O 1
ATOM 702 N N . ILE A 1 92 ? -7.307 9.432 16.549 1.00 87.12 92 ILE A N 1
ATOM 703 C CA . ILE A 1 92 ? -6.471 9.366 15.343 1.00 87.12 92 ILE A CA 1
ATOM 704 C C . ILE A 1 92 ? -4.989 9.400 15.736 1.00 87.12 92 ILE A C 1
ATOM 706 O O . ILE A 1 92 ? -4.204 8.603 15.230 1.00 87.12 92 ILE A O 1
ATOM 710 N N . GLU A 1 93 ? -4.603 10.257 16.683 1.00 89.12 93 GLU A N 1
ATOM 711 C CA . GLU A 1 93 ? -3.218 10.347 17.160 1.00 89.12 93 GLU A CA 1
ATOM 712 C C . GLU A 1 93 ? -2.687 9.009 17.704 1.00 89.12 93 GLU A C 1
ATOM 714 O O . GLU A 1 93 ? -1.552 8.633 17.415 1.00 89.12 93 GLU A O 1
ATOM 719 N N . LYS A 1 94 ? -3.520 8.232 18.409 1.00 87.44 94 LYS A N 1
ATOM 720 C C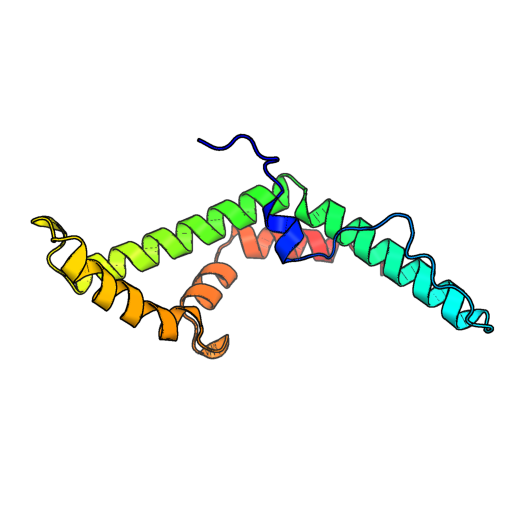A . LYS A 1 94 ? -3.136 6.902 18.918 1.00 87.44 94 LYS A CA 1
ATOM 721 C C . LYS A 1 94 ? -2.862 5.873 17.827 1.00 87.44 94 LYS A C 1
ATOM 723 O O . LYS A 1 94 ? -2.169 4.899 18.097 1.00 87.44 94 LYS A O 1
ATOM 728 N N . THR A 1 95 ? -3.372 6.077 16.615 1.00 87.62 95 THR A N 1
ATOM 729 C CA . THR A 1 95 ? -3.142 5.156 15.489 1.00 87.62 95 THR A CA 1
ATOM 730 C C . THR A 1 95 ? -1.790 5.394 14.814 1.00 87.62 95 THR A C 1
ATOM 732 O O . THR A 1 95 ? -1.249 4.500 14.164 1.00 87.62 95 THR A O 1
ATOM 735 N N . VAL A 1 96 ? -1.185 6.573 15.013 1.00 89.50 96 VAL A N 1
ATOM 736 C CA . VAL A 1 96 ? 0.086 6.954 14.379 1.00 89.50 96 VAL A CA 1
ATOM 737 C C . VAL A 1 96 ? 1.232 5.992 14.726 1.00 89.50 96 VAL A C 1
ATOM 739 O O . VAL A 1 96 ? 1.923 5.568 13.796 1.00 89.50 96 VAL A O 1
ATOM 742 N N . PRO A 1 97 ? 1.455 5.582 15.992 1.00 90.12 97 PRO A N 1
ATOM 743 C CA . PRO A 1 97 ? 2.502 4.617 16.328 1.00 90.12 97 PRO A CA 1
ATOM 744 C C . PRO A 1 97 ? 2.322 3.251 15.657 1.00 90.12 97 PRO A C 1
ATOM 746 O O . PRO A 1 97 ? 3.314 2.610 15.327 1.00 90.12 97 PRO A O 1
ATOM 749 N N . GLU A 1 98 ? 1.082 2.809 15.428 1.00 89.25 98 GLU A N 1
ATOM 750 C CA . GLU A 1 98 ? 0.813 1.540 14.740 1.00 89.25 98 GLU A CA 1
ATOM 751 C C . GLU A 1 98 ? 1.091 1.639 13.239 1.00 89.25 98 GLU A C 1
ATOM 753 O O . GLU A 1 98 ? 1.728 0.756 12.666 1.00 89.25 98 GLU A O 1
ATOM 758 N N . ILE A 1 99 ? 0.661 2.737 12.607 1.00 89.50 99 ILE A N 1
ATOM 759 C CA . ILE A 1 99 ? 0.858 2.986 11.171 1.00 89.50 99 ILE A CA 1
ATOM 760 C C . ILE A 1 99 ? 2.340 3.218 10.850 1.00 89.50 99 ILE A C 1
ATOM 762 O O . ILE A 1 99 ? 2.812 2.811 9.790 1.00 89.50 99 ILE A O 1
ATOM 766 N N . SER A 1 100 ? 3.082 3.845 11.765 1.00 90.69 100 SER A N 1
ATOM 767 C CA . SER A 1 100 ? 4.517 4.135 11.620 1.00 90.69 100 SER A CA 1
ATOM 768 C C . SER A 1 100 ? 5.435 3.057 12.206 1.00 90.69 100 SER A C 1
ATOM 770 O O . SER A 1 100 ? 6.658 3.213 12.189 1.00 90.69 100 SER A O 1
ATOM 772 N N . ALA A 1 101 ? 4.874 1.954 12.714 1.00 92.88 101 ALA A N 1
ATOM 773 C CA . ALA A 1 101 ? 5.659 0.858 13.261 1.00 92.88 101 ALA A CA 1
ATOM 774 C C . ALA A 1 101 ? 6.580 0.238 12.198 1.00 92.88 101 ALA A C 1
ATOM 776 O O . ALA A 1 101 ? 6.275 0.223 11.002 1.00 92.88 101 ALA A O 1
ATOM 777 N N . VAL A 1 102 ? 7.696 -0.334 12.661 1.00 91.56 102 VAL A N 1
ATOM 778 C CA . VAL A 1 102 ? 8.603 -1.124 11.814 1.00 91.56 102 VAL A CA 1
ATOM 779 C C . VAL A 1 102 ? 7.851 -2.280 11.138 1.00 91.56 102 VAL A C 1
ATOM 781 O O . VAL A 1 102 ? 6.922 -2.813 11.752 1.00 91.56 102 VAL A O 1
ATOM 784 N N . PRO A 1 103 ? 8.257 -2.719 9.929 1.00 87.81 103 PRO A N 1
ATOM 785 C CA . PRO A 1 103 ? 7.502 -3.685 9.125 1.00 87.81 103 PRO A CA 1
ATOM 786 C C . PRO A 1 103 ? 7.011 -4.928 9.876 1.00 87.81 103 PRO A C 1
ATOM 788 O O . PRO A 1 103 ? 5.836 -5.272 9.785 1.00 87.81 103 PRO A O 1
ATOM 791 N N . ASP A 1 104 ? 7.859 -5.544 10.701 1.00 88.62 104 ASP A N 1
ATOM 792 C CA . ASP A 1 104 ? 7.512 -6.769 11.437 1.00 88.62 104 ASP A CA 1
ATOM 793 C C . ASP A 1 104 ? 6.417 -6.571 12.495 1.00 88.62 104 ASP A C 1
ATOM 795 O O . ASP A 1 104 ? 5.739 -7.522 12.880 1.00 88.62 104 ASP A O 1
ATOM 799 N N . LYS A 1 105 ? 6.239 -5.337 12.973 1.00 90.75 105 LYS A N 1
ATOM 800 C CA . LYS A 1 105 ? 5.246 -4.961 13.991 1.00 90.75 105 LYS A CA 1
ATOM 801 C C . LYS A 1 105 ? 4.065 -4.192 13.402 1.00 90.75 105 LYS A C 1
ATOM 803 O O . LYS A 1 105 ? 3.138 -3.852 14.130 1.00 90.75 105 LYS A O 1
ATOM 808 N N . ASN A 1 106 ? 4.104 -3.897 12.107 1.00 93.62 106 ASN A N 1
ATOM 809 C CA . ASN A 1 106 ? 3.108 -3.084 11.441 1.00 93.62 106 ASN A CA 1
ATOM 810 C C . ASN A 1 106 ? 2.032 -3.978 10.824 1.00 93.62 106 ASN A C 1
ATOM 812 O O . ASN A 1 106 ? 2.193 -4.535 9.736 1.00 93.62 106 ASN A O 1
ATOM 816 N N . ARG A 1 107 ? 0.907 -4.084 11.529 1.00 92.50 107 ARG A N 1
ATOM 817 C CA . ARG A 1 107 ? -0.282 -4.811 11.072 1.00 92.50 107 ARG A CA 1
ATOM 818 C C . ARG A 1 107 ? -0.749 -4.365 9.684 1.00 92.50 107 ARG A C 1
ATOM 820 O O . ARG A 1 107 ? -1.174 -5.208 8.905 1.00 92.50 107 ARG A O 1
ATOM 827 N N . PHE A 1 108 ? -0.676 -3.074 9.361 1.00 93.88 108 PHE A N 1
ATOM 828 C CA . PHE A 1 108 ? -1.133 -2.561 8.067 1.00 93.88 108 PHE A CA 1
ATOM 829 C C . PHE A 1 108 ? -0.218 -3.019 6.928 1.00 93.88 108 PHE A C 1
ATOM 831 O O . PHE A 1 108 ? -0.703 -3.400 5.867 1.00 93.88 108 PHE A O 1
ATOM 838 N N . LEU A 1 109 ? 1.098 -3.074 7.154 1.00 94.06 109 LEU A N 1
ATOM 839 C CA . LEU A 1 109 ? 2.030 -3.634 6.170 1.00 94.06 109 LEU A CA 1
ATOM 840 C C . LEU A 1 109 ? 1.829 -5.143 5.981 1.00 94.06 109 LEU A C 1
ATOM 842 O O . LEU A 1 109 ? 1.893 -5.623 4.850 1.00 94.06 109 LEU A O 1
ATOM 846 N N . GLN A 1 110 ? 1.530 -5.881 7.055 1.00 93.62 110 GLN A N 1
ATOM 847 C CA . GLN A 1 110 ? 1.160 -7.298 6.961 1.00 93.62 110 GLN A CA 1
ATOM 848 C C . GLN A 1 110 ? -0.144 -7.482 6.175 1.00 93.62 110 GLN A C 1
ATOM 850 O O . GLN A 1 110 ? -0.187 -8.290 5.253 1.00 93.62 110 GLN A O 1
ATOM 855 N N . LEU A 1 111 ? -1.164 -6.667 6.466 1.00 94.94 111 LEU A N 1
ATOM 856 C CA . LEU A 1 111 ? -2.437 -6.665 5.749 1.00 94.94 111 LEU A CA 1
ATOM 857 C C . LEU A 1 111 ? -2.230 -6.449 4.247 1.00 94.94 111 LEU A C 1
ATOM 859 O O . LEU A 1 111 ? -2.767 -7.214 3.457 1.00 94.94 111 LEU A O 1
ATOM 863 N N . ILE A 1 112 ? -1.429 -5.451 3.853 1.00 95.88 112 ILE A N 1
ATOM 864 C CA . ILE A 1 112 ? -1.111 -5.187 2.441 1.00 95.88 112 ILE A CA 1
ATOM 865 C C . ILE A 1 112 ? -0.382 -6.381 1.817 1.00 95.88 112 ILE A C 1
ATOM 867 O O . ILE A 1 112 ? -0.756 -6.831 0.737 1.00 95.88 112 ILE A O 1
ATOM 871 N N . ARG A 1 113 ? 0.644 -6.918 2.487 1.00 93.94 113 ARG A N 1
ATOM 872 C CA . ARG A 1 113 ? 1.437 -8.054 1.986 1.00 93.94 113 ARG A CA 1
ATOM 873 C C . ARG A 1 113 ? 0.585 -9.304 1.751 1.00 93.94 113 ARG A C 1
ATOM 875 O O . ARG A 1 113 ? 0.829 -10.054 0.805 1.00 93.94 113 ARG A O 1
ATOM 882 N N . ASP A 1 114 ? -0.392 -9.533 2.618 1.00 95.50 114 ASP A N 1
ATOM 883 C CA . ASP A 1 114 ? -1.207 -10.743 2.604 1.00 95.50 114 ASP A CA 1
ATOM 884 C C . ASP A 1 114 ? -2.407 -10.627 1.632 1.00 95.50 114 ASP A C 1
ATOM 886 O O . ASP A 1 114 ? -3.133 -11.601 1.427 1.00 95.50 114 ASP A O 1
ATOM 890 N N . LEU A 1 115 ? -2.595 -9.473 0.967 1.00 97.19 115 LEU A N 1
ATOM 891 C CA . LEU A 1 115 ? -3.600 -9.307 -0.088 1.00 97.19 115 LEU A CA 1
ATOM 892 C C . LEU A 1 115 ? -3.254 -10.146 -1.334 1.00 97.19 115 LEU A C 1
ATOM 894 O O . LEU A 1 115 ? -2.174 -9.980 -1.912 1.00 97.19 115 LEU A O 1
ATOM 898 N N . PRO A 1 116 ? -4.195 -10.959 -1.854 1.00 96.88 116 PRO A N 1
ATOM 899 C CA . PRO A 1 116 ? -3.970 -11.754 -3.062 1.00 96.88 116 PRO A CA 1
ATOM 900 C C . PRO A 1 116 ? -3.587 -10.915 -4.286 1.00 96.88 116 PRO A C 1
ATOM 902 O O . PRO A 1 116 ? -2.768 -11.337 -5.098 1.00 96.88 116 PRO A O 1
ATOM 905 N N . GLN A 1 117 ? -4.159 -9.714 -4.420 1.00 96.69 117 GLN A N 1
ATOM 906 C CA . GLN A 1 117 ? -3.887 -8.804 -5.536 1.00 96.69 117 GLN A CA 1
ATOM 907 C C . GLN A 1 117 ? -2.440 -8.311 -5.516 1.00 96.69 117 GLN A C 1
ATOM 909 O O . GLN A 1 117 ? -1.808 -8.230 -6.565 1.00 96.69 117 GLN A O 1
ATOM 914 N N . VAL A 1 118 ? -1.909 -8.033 -4.323 1.00 96.75 118 VAL A N 1
ATOM 915 C CA . VAL A 1 118 ? -0.520 -7.607 -4.130 1.00 96.75 118 VAL A CA 1
ATOM 916 C C . VAL A 1 118 ? 0.427 -8.754 -4.482 1.00 96.75 118 VAL A C 1
ATOM 918 O O . VAL A 1 118 ? 1.346 -8.575 -5.279 1.00 96.75 118 VAL A O 1
ATOM 921 N N . GLN A 1 119 ? 0.165 -9.955 -3.963 1.00 96.06 119 GLN A N 1
ATOM 922 C CA . GLN A 1 119 ? 0.984 -11.139 -4.245 1.00 96.06 119 GLN A CA 1
ATOM 923 C C . GLN A 1 119 ? 0.993 -11.501 -5.733 1.00 96.06 119 GLN A C 1
ATOM 925 O O . GLN A 1 119 ? 2.056 -11.761 -6.302 1.00 96.06 119 GLN A O 1
ATOM 930 N N . LEU A 1 120 ? -0.177 -11.486 -6.378 1.00 95.75 120 LEU A N 1
ATOM 931 C CA . LEU A 1 120 ? -0.305 -11.767 -7.805 1.00 95.75 120 LEU A CA 1
ATOM 932 C C . LEU A 1 120 ? 0.450 -10.734 -8.642 1.00 95.75 120 LEU A C 1
ATOM 934 O O . LEU A 1 120 ? 1.201 -11.114 -9.539 1.00 95.75 120 LEU A O 1
ATOM 938 N N . PHE A 1 121 ? 0.286 -9.447 -8.329 1.00 95.81 121 PHE A N 1
ATOM 939 C CA . PHE A 1 121 ? 0.971 -8.371 -9.037 1.00 95.81 121 PHE A CA 1
ATOM 940 C C . PHE A 1 121 ? 2.490 -8.545 -8.993 1.00 95.81 121 PHE A C 1
ATOM 942 O O . PHE A 1 121 ? 3.130 -8.574 -10.043 1.00 95.81 121 PHE A O 1
ATOM 949 N N . PHE A 1 122 ? 3.069 -8.743 -7.804 1.00 94.12 122 PHE A N 1
ATOM 950 C CA . PHE A 1 122 ? 4.514 -8.939 -7.683 1.00 94.12 122 PHE A CA 1
ATOM 951 C C . PHE A 1 122 ? 4.984 -10.231 -8.355 1.00 94.12 122 PHE A C 1
ATOM 953 O O . PHE A 1 122 ? 6.021 -10.228 -9.012 1.00 94.12 122 PHE A O 1
ATOM 960 N N . THR A 1 123 ? 4.213 -11.318 -8.268 1.00 95.06 123 THR A N 1
ATOM 961 C CA . THR A 1 123 ? 4.542 -12.573 -8.965 1.00 95.06 123 THR A CA 1
ATOM 962 C C . THR A 1 123 ? 4.653 -12.354 -10.473 1.00 95.06 123 THR A C 1
ATOM 964 O O . THR A 1 123 ? 5.625 -12.792 -11.089 1.00 95.06 123 THR A O 1
ATOM 967 N N . LEU A 1 124 ? 3.692 -11.644 -11.070 1.00 93.81 124 LEU A N 1
ATOM 968 C CA . LEU A 1 124 ? 3.708 -11.324 -12.497 1.00 93.81 124 LEU A CA 1
ATOM 969 C C . LEU A 1 124 ? 4.843 -10.361 -12.851 1.00 93.81 124 LEU A C 1
ATOM 971 O O . LEU A 1 124 ? 5.523 -10.578 -13.851 1.00 93.81 124 LEU A O 1
ATOM 975 N N . LEU A 1 125 ? 5.083 -9.338 -12.030 1.00 91.94 125 LEU A N 1
ATOM 976 C CA . LEU A 1 125 ? 6.159 -8.374 -12.250 1.00 91.94 125 LEU A CA 1
ATOM 977 C C . LEU A 1 125 ? 7.527 -9.071 -12.298 1.00 91.94 125 LEU A C 1
ATOM 979 O O . LEU A 1 125 ? 8.287 -8.880 -13.243 1.00 91.94 125 LEU A O 1
ATOM 983 N N . TYR A 1 126 ? 7.811 -9.939 -11.324 1.00 90.75 126 TYR A N 1
ATOM 984 C CA . TYR A 1 126 ? 9.086 -10.656 -11.250 1.00 90.75 126 TYR A CA 1
ATOM 985 C C . TYR A 1 126 ? 9.210 -11.797 -12.264 1.00 90.75 126 TYR A C 1
ATOM 987 O O . TYR A 1 126 ? 10.322 -12.107 -12.678 1.00 90.75 126 TYR A O 1
ATOM 995 N N . SER A 1 127 ? 8.101 -12.395 -12.709 1.00 90.81 127 SER A N 1
ATOM 996 C CA . SER A 1 127 ? 8.133 -13.423 -13.764 1.00 90.81 127 SER A CA 1
ATOM 997 C C . SER A 1 127 ? 8.457 -12.849 -15.146 1.00 90.81 127 SER A C 1
ATOM 999 O O . SER A 1 127 ? 8.919 -13.582 -16.015 1.00 90.81 127 SER A O 1
ATOM 1001 N N . ASN A 1 128 ? 8.204 -11.554 -15.355 1.00 79.81 128 ASN A N 1
ATOM 1002 C CA . ASN A 1 128 ? 8.454 -10.864 -16.620 1.00 79.81 128 ASN A CA 1
ATOM 1003 C C . ASN A 1 128 ? 9.800 -10.123 -16.656 1.00 79.81 128 ASN A C 1
ATOM 1005 O O . ASN A 1 128 ? 10.121 -9.524 -17.681 1.00 79.81 128 ASN A O 1
ATOM 1009 N N . MET A 1 129 ? 10.596 -10.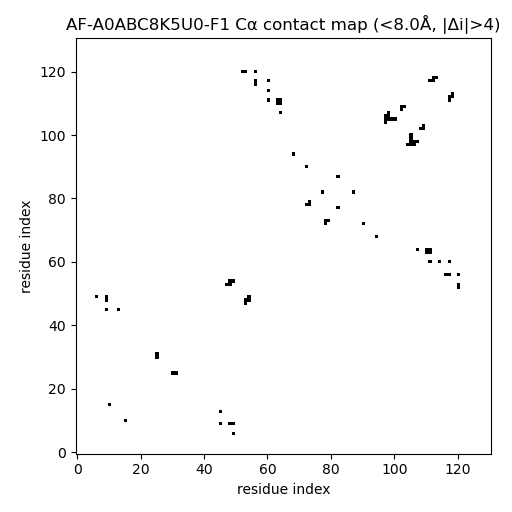156 -15.579 1.00 76.94 129 MET A N 1
ATOM 1010 C CA . MET A 1 129 ? 11.939 -9.581 -15.627 1.00 76.94 129 MET A CA 1
ATOM 1011 C C . MET A 1 129 ? 12.882 -10.489 -16.434 1.00 76.94 129 MET A C 1
ATOM 1013 O O . MET A 1 129 ? 12.970 -11.684 -16.135 1.00 76.94 129 MET A O 1
ATOM 1017 N N . PRO A 1 130 ? 13.591 -9.954 -17.447 1.00 64.25 130 PRO A N 1
ATOM 1018 C CA . PRO A 1 130 ? 14.611 -10.715 -18.155 1.00 64.25 130 PRO A CA 1
ATOM 1019 C C . PRO A 1 130 ? 15.741 -11.109 -17.188 1.00 64.25 130 PRO A C 1
ATOM 1021 O O . PRO A 1 130 ? 16.194 -10.282 -16.396 1.00 64.25 130 PRO A O 1
ATOM 1024 N N . LEU A 1 131 ? 16.153 -12.383 -17.250 1.00 51.19 131 LEU A N 1
ATOM 1025 C CA . LEU A 1 131 ? 17.312 -12.938 -16.532 1.00 51.19 131 LEU A CA 1
ATOM 1026 C C . LEU A 1 131 ? 18.631 -12.310 -16.996 1.00 51.19 131 LEU A C 1
ATOM 1028 O O . LEU A 1 131 ? 18.792 -12.127 -18.225 1.00 51.19 131 LEU A O 1
#

Solvent-accessible surface area (backbone atoms only — not comparable to full-atom values): 8015 Å² total; per-residue (Å²): 143,80,95,65,69,96,58,62,69,49,60,79,80,40,77,80,84,60,94,75,76,67,82,79,84,71,98,48,79,68,57,55,55,50,53,52,51,51,50,48,53,53,51,55,50,48,53,49,63,69,29,67,69,45,45,51,42,51,50,53,40,53,50,52,45,50,51,54,53,50,54,52,51,50,72,79,34,76,52,92,77,65,71,61,68,83,68,44,53,68,55,57,58,65,47,47,64,50,74,68,34,59,68,95,72,9,64,59,57,49,54,41,62,70,32,67,63,48,48,50,50,52,52,54,56,63,70,68,54,85,131